Protein AF-A0A8H8IRK0-F1 (afdb_monomer)

Radius of gyration: 23.38 Å; Cα contacts (8 Å, |Δi|>4): 267; chains: 1; bounding box: 55×55×81 Å

pLDDT: mean 91.72, std 15.29, range [42.22, 98.94]

Mean predicted aligned error: 7.78 Å

Nearest PDB structures (foldseek):
  6zm8-assembly1_A  TM=9.917E-01  e=6.071E-18  Sodiomyces alcalophilus
  1jfx-assembly1_A  TM=9.750E-01  e=2.040E-17  Streptomyces coelicolor
  2x8r-assembly6_F  TM=9.877E-01  e=6.432E-17  Aspergillus fumigatus Af293
  6zmv-assembly2_B  TM=9.847E-01  e=3.622E-17  Trichobolus zukalii
  2wag-assembly1_A-2  TM=9.077E-01  e=1.824E-09  Bacillus anthracis str. Ames

Foldseek 3Di:
DDDDDDDDDDDDDDDPPPPDPDPPDDQAAEEDALVVAQDPLLVCVVVRHAEYEYEQEEDQPDGGPCRCRVQVVNVVSVHQYEYEYEYQLLRDALLNSLVSCCVRGQADDPPVRYDHYEYEYEADPPDDGVNPDDPVSVVNRLCNNQVNNCVVRVDGHHYDYDPVD

Sequence (165 aa):
MRSAAAIVAPAITGLAVASLVEKRAQPKGIDVGSYQGNVNWAAQKSAGVAFAYVKATEGTGYTNPYFNQQYTGSYNAGMIRGSYHFARLDVSSGATQANYFIAHGGEWSADGKTLPGALDIEYNPYGATCYGLSAASMVSWVKDFSNTYHSKTGGYPTIYTTTDW

Secondary structure (DSSP, 8-state):
--PPPP----------------------EEEE-GGG-S--HHHHHHTT--EEEEEEEETTTEE-TTHHHHHHHHHHTT-EEEEEEE--TTTS-HHHHHHHHIIIII---SSSSBPPPEEE----TTSSGGGG--HHHHHHHHHHHHHHHHHHHSSPPEEE--S--

Solvent-accessible surface area (backbone atoms only — not comparable to full-atom values): 9565 Å² total; per-residue (Å²): 137,86,83,82,83,84,83,83,78,83,84,81,79,78,79,80,76,76,77,75,87,68,85,86,72,83,79,43,63,51,74,46,43,62,91,63,48,84,69,66,34,63,61,44,38,76,71,57,43,46,32,38,36,28,35,22,29,34,43,88,83,44,67,36,88,39,33,64,61,49,51,54,38,38,42,76,50,72,24,34,34,28,21,28,28,41,66,39,77,71,77,52,58,24,41,60,35,29,53,46,27,37,79,51,60,33,64,45,53,98,75,89,42,45,42,55,22,28,42,36,52,64,81,42,94,86,62,49,68,68,50,72,52,53,70,69,56,48,55,51,32,53,50,38,18,36,51,45,35,21,75,74,48,76,45,63,50,44,81,44,66,60,96,86,111

Structure (mmCIF, N/CA/C/O backbone):
data_AF-A0A8H8IRK0-F1
#
_entry.id   AF-A0A8H8IRK0-F1
#
loop_
_atom_site.group_PDB
_atom_site.id
_atom_site.type_symbol
_atom_site.label_atom_id
_atom_site.label_alt_id
_atom_site.label_comp_id
_atom_site.label_asym_id
_atom_site.label_entity_id
_atom_site.label_seq_id
_atom_site.pdbx_PDB_ins_code
_atom_site.Cartn_x
_atom_site.Cartn_y
_atom_site.Cartn_z
_atom_site.occupancy
_atom_site.B_iso_or_equiv
_atom_site.auth_seq_id
_atom_site.auth_comp_id
_atom_site.auth_asym_id
_atom_site.auth_atom_id
_atom_site.pdbx_PDB_model_num
ATOM 1 N N . MET A 1 1 ? 33.401 -42.813 62.552 1.00 46.41 1 MET A N 1
ATOM 2 C CA . MET A 1 1 ? 32.962 -42.837 61.140 1.00 46.41 1 MET A CA 1
ATOM 3 C C . MET A 1 1 ? 31.695 -41.998 61.044 1.00 46.41 1 MET A C 1
ATOM 5 O O . MET A 1 1 ? 30.742 -42.307 61.743 1.00 46.41 1 MET A O 1
ATOM 9 N N . ARG A 1 2 ? 31.725 -40.866 60.330 1.00 42.22 2 ARG A N 1
ATOM 10 C CA . ARG A 1 2 ? 30.591 -39.931 60.224 1.00 42.22 2 ARG A CA 1
ATOM 11 C C . ARG A 1 2 ? 29.752 -40.319 59.002 1.00 42.22 2 ARG A C 1
ATOM 13 O O . ARG A 1 2 ? 30.262 -40.230 57.892 1.00 42.22 2 ARG A O 1
ATOM 20 N N . SER A 1 3 ? 28.509 -40.756 59.205 1.00 43.41 3 SER A N 1
ATOM 21 C CA . SER A 1 3 ? 27.558 -40.987 58.110 1.00 43.41 3 SER A CA 1
ATO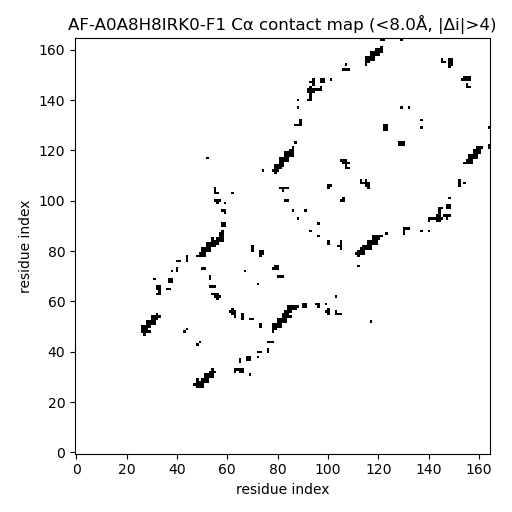M 22 C C . SER A 1 3 ? 27.013 -39.652 57.607 1.00 43.41 3 SER A C 1
ATOM 24 O O . SER A 1 3 ? 26.441 -38.886 58.380 1.00 43.41 3 SER A O 1
ATOM 26 N N . ALA A 1 4 ? 27.198 -39.375 56.318 1.00 47.66 4 ALA A N 1
ATOM 27 C CA . ALA A 1 4 ? 26.549 -38.270 55.625 1.00 47.66 4 ALA A CA 1
ATOM 28 C C . ALA A 1 4 ? 25.197 -38.751 55.076 1.00 47.66 4 ALA A C 1
ATOM 30 O O . ALA A 1 4 ? 25.140 -39.728 54.331 1.00 47.66 4 ALA A O 1
ATOM 31 N N . ALA A 1 5 ? 24.114 -38.075 55.458 1.00 48.84 5 ALA A N 1
ATOM 32 C CA . ALA A 1 5 ? 22.798 -38.262 54.862 1.00 48.84 5 ALA A CA 1
ATOM 33 C C . ALA A 1 5 ? 22.719 -37.447 53.562 1.00 48.84 5 ALA A C 1
ATOM 35 O O . ALA A 1 5 ? 22.895 -36.229 53.580 1.00 48.84 5 ALA A O 1
ATOM 36 N N . ALA A 1 6 ? 22.474 -38.117 52.436 1.00 48.72 6 ALA A N 1
ATOM 37 C CA . ALA A 1 6 ? 22.220 -37.465 51.158 1.00 48.72 6 ALA A CA 1
ATOM 38 C C . ALA A 1 6 ? 20.751 -37.020 51.093 1.00 48.72 6 ALA A C 1
ATOM 40 O O . ALA A 1 6 ? 19.842 -37.847 51.152 1.00 48.72 6 ALA A O 1
ATOM 41 N N . ILE A 1 7 ? 20.520 -35.712 50.976 1.00 52.19 7 ILE A N 1
ATOM 42 C CA . ILE A 1 7 ? 19.199 -35.137 50.708 1.00 52.19 7 ILE A CA 1
ATOM 43 C C . ILE A 1 7 ? 18.989 -35.173 49.193 1.00 52.19 7 ILE A C 1
ATOM 45 O O . ILE A 1 7 ? 19.696 -34.494 48.450 1.00 52.19 7 ILE A O 1
ATOM 49 N N . VAL A 1 8 ? 18.026 -35.969 48.732 1.00 51.62 8 VAL A N 1
ATOM 50 C CA . VAL A 1 8 ? 17.585 -35.979 47.332 1.00 51.62 8 VAL A CA 1
ATOM 51 C C . VAL A 1 8 ? 16.477 -34.939 47.183 1.00 51.62 8 VAL A C 1
ATOM 53 O O . VAL A 1 8 ? 15.393 -35.100 47.740 1.00 51.62 8 VAL A O 1
ATOM 56 N N . ALA A 1 9 ? 16.749 -33.858 46.454 1.00 55.03 9 ALA A N 1
ATOM 57 C CA . ALA A 1 9 ? 15.728 -32.892 46.055 1.00 55.03 9 ALA A CA 1
ATOM 58 C C . ALA A 1 9 ? 14.947 -33.429 44.837 1.00 55.03 9 ALA A C 1
ATOM 60 O O . ALA A 1 9 ? 15.572 -33.953 43.911 1.00 55.03 9 ALA A O 1
ATOM 61 N N . PRO A 1 10 ? 13.607 -33.307 44.788 1.00 53.78 10 PRO A N 1
ATOM 62 C CA . PRO A 1 10 ? 12.841 -33.734 43.627 1.00 53.78 10 PRO A CA 1
ATOM 63 C C . PRO A 1 10 ? 12.979 -32.704 42.499 1.00 53.78 10 PRO A C 1
ATOM 65 O O . PRO A 1 10 ? 12.749 -31.509 42.691 1.00 53.78 10 PRO A O 1
ATOM 68 N N . ALA A 1 11 ? 13.336 -33.1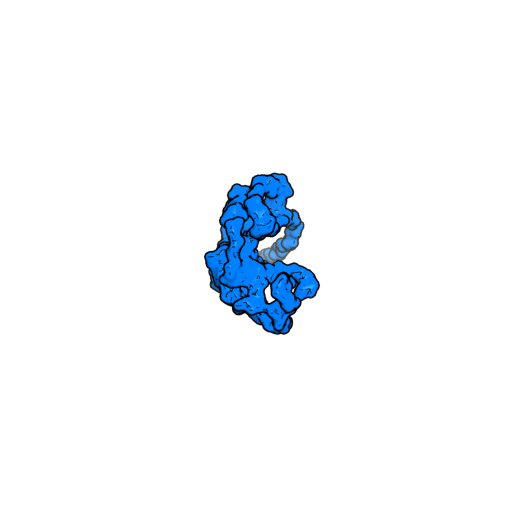70 41.304 1.00 60.31 11 ALA A N 1
ATOM 69 C CA . ALA A 1 11 ? 13.289 -32.363 40.093 1.00 60.31 11 ALA A CA 1
ATOM 70 C C . ALA A 1 11 ? 11.825 -32.214 39.646 1.00 60.31 11 ALA A C 1
ATOM 72 O O . ALA A 1 11 ? 11.213 -33.170 39.171 1.00 60.31 11 ALA A O 1
ATOM 73 N N . ILE A 1 12 ? 11.258 -31.017 39.802 1.00 58.88 12 ILE A N 1
ATOM 74 C CA . ILE A 1 12 ? 9.956 -30.674 39.223 1.00 58.88 12 ILE A CA 1
ATOM 75 C C . ILE A 1 12 ? 10.181 -30.423 37.731 1.00 58.88 12 ILE A C 1
ATOM 77 O O . ILE A 1 12 ? 10.689 -29.379 37.326 1.00 58.88 12 ILE A O 1
ATOM 81 N N . THR A 1 13 ? 9.825 -31.398 36.903 1.00 57.75 13 THR A N 1
ATOM 82 C CA . THR A 1 13 ? 9.751 -31.230 35.452 1.00 57.75 13 THR A CA 1
ATOM 83 C C . THR A 1 13 ? 8.477 -30.455 35.120 1.00 57.75 13 THR A C 1
ATOM 85 O O . THR A 1 13 ? 7.374 -30.995 35.116 1.00 57.75 13 THR A O 1
ATOM 88 N N . GLY A 1 14 ? 8.612 -29.151 34.879 1.00 57.38 14 GLY A N 1
ATOM 89 C CA . GLY A 1 14 ? 7.523 -28.348 34.333 1.00 57.38 14 GLY A CA 1
ATOM 90 C C . GLY A 1 14 ? 7.230 -28.787 32.900 1.00 57.38 14 GLY A C 1
ATOM 91 O O . GLY A 1 14 ? 8.049 -28.559 32.010 1.00 57.38 14 GLY A O 1
ATOM 92 N N . LEU A 1 15 ? 6.075 -29.415 32.660 1.00 59.31 15 LEU A N 1
ATOM 93 C CA . LEU A 1 15 ? 5.573 -29.584 31.300 1.00 59.31 15 LEU A CA 1
ATOM 94 C C . LEU A 1 15 ? 5.222 -28.202 30.742 1.00 59.31 15 LEU A C 1
ATOM 96 O O . LEU A 1 15 ? 4.293 -27.546 31.215 1.00 59.31 15 LEU A O 1
ATOM 100 N N . ALA A 1 16 ? 5.953 -27.769 29.718 1.00 61.19 16 ALA A N 1
ATOM 101 C CA . ALA A 1 16 ? 5.538 -26.655 28.884 1.00 61.19 16 ALA A CA 1
ATOM 102 C C . ALA A 1 16 ? 4.257 -27.068 28.147 1.00 61.19 16 ALA A C 1
ATOM 104 O O . ALA A 1 16 ? 4.294 -27.846 27.194 1.00 61.19 16 ALA A O 1
ATOM 105 N N . VAL A 1 17 ? 3.110 -26.571 28.607 1.00 59.03 17 VAL A N 1
ATOM 106 C CA . VAL A 1 17 ? 1.861 -26.688 27.857 1.00 59.03 17 VAL A CA 1
ATOM 107 C C . VAL A 1 17 ? 1.993 -25.741 26.671 1.00 59.03 17 VAL A C 1
ATOM 109 O O . VAL A 1 17 ? 1.857 -24.526 26.814 1.00 59.03 17 VAL A O 1
ATOM 112 N N . ALA A 1 18 ? 2.341 -26.279 25.504 1.00 61.66 18 ALA A N 1
ATOM 113 C CA . ALA A 1 18 ? 2.296 -25.516 24.269 1.00 61.66 18 ALA A CA 1
ATOM 114 C C . ALA A 1 18 ? 0.851 -25.040 24.074 1.00 61.66 18 ALA A C 1
ATOM 116 O O . ALA A 1 18 ? -0.056 -25.845 23.862 1.00 61.66 18 ALA A O 1
ATOM 117 N N . SER A 1 19 ? 0.628 -23.731 24.201 1.00 62.12 19 SER A N 1
ATOM 118 C CA . SER A 1 19 ? -0.652 -23.121 23.861 1.00 62.12 19 SER A CA 1
ATOM 119 C C . SER A 1 19 ? -0.912 -23.398 22.387 1.00 62.12 19 SER A C 1
ATOM 121 O O . SER A 1 19 ? -0.265 -22.809 21.522 1.00 62.12 19 SER A O 1
ATOM 123 N N . LEU A 1 20 ? -1.862 -24.283 22.095 1.00 60.81 20 LEU A N 1
ATOM 124 C CA . LEU A 1 20 ? -2.406 -24.415 20.752 1.00 60.81 20 LEU A CA 1
ATOM 125 C C . LEU A 1 20 ? -2.946 -23.037 20.353 1.00 60.81 20 LEU A C 1
ATOM 127 O O . LEU A 1 20 ? -3.780 -22.460 21.056 1.00 60.81 20 LEU A O 1
ATOM 131 N N . VAL A 1 21 ? -2.418 -22.467 19.269 1.00 62.69 21 VAL A N 1
ATOM 132 C CA . VAL A 1 21 ? -2.969 -21.248 18.672 1.00 62.69 21 VAL A CA 1
ATOM 133 C C . VAL A 1 21 ? -4.339 -21.615 18.123 1.00 62.69 21 VAL A C 1
ATOM 135 O O . VAL A 1 21 ? -4.485 -22.134 17.020 1.00 62.69 21 VAL A O 1
ATOM 138 N N . GLU A 1 22 ? -5.355 -21.411 18.945 1.00 62.62 22 GLU A N 1
ATOM 139 C CA . GLU A 1 22 ? -6.737 -21.641 18.571 1.00 62.62 22 GLU A CA 1
ATOM 140 C C . GLU A 1 22 ? -7.209 -20.452 17.727 1.00 62.62 22 GLU A C 1
ATOM 142 O O . GLU A 1 22 ? -7.046 -19.291 18.115 1.00 62.62 22 GLU A O 1
ATOM 147 N N . LYS A 1 23 ? -7.787 -20.720 16.552 1.00 58.72 23 LYS A N 1
ATOM 148 C CA . LYS A 1 23 ? -8.371 -19.698 15.672 1.00 58.72 23 LYS A CA 1
ATOM 149 C C . LYS A 1 23 ? -9.632 -19.132 16.336 1.00 58.72 23 LYS A C 1
ATOM 151 O O . LYS A 1 23 ? -10.742 -19.534 16.009 1.00 58.72 23 LYS A O 1
ATOM 156 N N . ARG A 1 24 ? -9.476 -18.219 17.300 1.00 63.31 24 ARG A N 1
ATOM 157 C CA . ARG A 1 24 ? -10.597 -17.746 18.134 1.00 63.31 24 ARG A CA 1
ATOM 158 C C . ARG A 1 24 ? -11.580 -16.814 17.408 1.00 63.31 24 ARG A C 1
ATOM 160 O O . ARG A 1 24 ? -12.660 -16.576 17.934 1.00 63.31 24 ARG A O 1
ATOM 167 N N . ALA A 1 25 ? -11.243 -16.275 16.230 1.00 72.12 25 ALA A N 1
ATOM 168 C CA . ALA A 1 25 ? -12.114 -15.345 15.503 1.00 72.12 25 ALA A CA 1
ATOM 169 C C . ALA A 1 25 ? -11.871 -15.328 13.982 1.00 72.12 25 ALA A C 1
ATOM 171 O O . ALA A 1 25 ? -10.771 -15.609 13.506 1.00 72.12 25 ALA A O 1
ATOM 172 N N . GLN A 1 26 ? -12.904 -14.957 13.217 1.00 84.31 26 GLN A N 1
ATOM 173 C CA . GLN A 1 26 ? -12.829 -14.522 11.815 1.00 84.31 26 GLN A CA 1
ATOM 174 C C . GLN A 1 26 ? -13.212 -13.040 11.749 1.00 84.31 26 GLN A C 1
ATOM 176 O O . GLN A 1 26 ? -14.361 -12.726 11.436 1.00 84.31 26 GLN A O 1
ATOM 181 N N . PRO A 1 27 ? -12.310 -12.118 12.136 1.00 91.12 27 PRO A N 1
ATOM 182 C CA . PRO A 1 27 ? -12.635 -10.700 12.099 1.00 91.12 27 PRO A CA 1
ATOM 183 C C . PRO A 1 27 ? -12.952 -10.293 10.659 1.00 91.12 27 PRO A C 1
ATOM 185 O O . PRO A 1 27 ? -12.196 -10.596 9.737 1.00 91.12 27 PRO A O 1
ATOM 188 N N . LYS A 1 28 ? -14.077 -9.603 10.466 1.00 96.00 28 LYS A N 1
ATOM 189 C CA . LYS A 1 28 ? -14.432 -9.023 9.174 1.00 96.00 28 LYS A CA 1
ATOM 190 C C . LYS A 1 28 ? -13.629 -7.742 8.971 1.00 96.00 28 LYS A C 1
ATOM 192 O O . LYS A 1 28 ? -13.631 -6.872 9.843 1.00 96.00 28 LYS A O 1
ATOM 197 N N . GLY A 1 29 ? -12.980 -7.620 7.822 1.00 97.62 29 GLY A N 1
ATOM 198 C CA . GLY A 1 29 ? -12.324 -6.392 7.391 1.00 97.62 29 GLY A CA 1
ATOM 199 C C . GLY A 1 29 ? -12.845 -5.915 6.046 1.00 97.62 29 GLY A C 1
ATOM 200 O O . GLY A 1 29 ? -13.637 -6.606 5.403 1.00 97.62 29 GLY A O 1
ATOM 201 N N . ILE A 1 30 ? -12.400 -4.728 5.655 1.00 98.62 30 ILE A N 1
ATOM 202 C CA . ILE A 1 30 ? -12.588 -4.166 4.315 1.00 98.62 30 I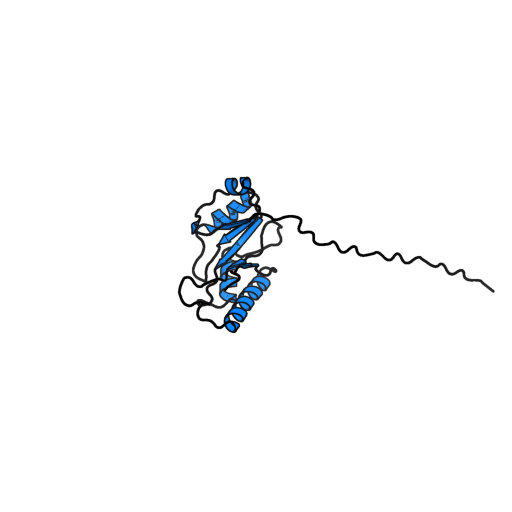LE A CA 1
ATOM 203 C C . ILE A 1 30 ? -11.274 -3.557 3.826 1.00 98.62 30 ILE A C 1
ATOM 205 O O . ILE A 1 30 ? -10.406 -3.217 4.630 1.00 98.62 30 ILE A O 1
ATOM 209 N N . ASP A 1 31 ? -11.154 -3.352 2.525 1.00 98.75 31 ASP A N 1
ATOM 210 C CA . ASP A 1 31 ? -10.167 -2.459 1.933 1.00 98.75 31 ASP A CA 1
ATOM 211 C C . ASP A 1 31 ? -10.875 -1.361 1.129 1.00 98.75 31 ASP A C 1
ATOM 213 O O . ASP A 1 31 ? -12.005 -1.533 0.665 1.00 98.75 31 ASP A O 1
ATOM 217 N N . VAL A 1 32 ? -10.264 -0.178 1.070 1.00 98.88 32 VAL A N 1
ATOM 218 C CA . VAL A 1 32 ? -10.806 0.979 0.346 1.00 98.88 32 VAL A CA 1
ATOM 219 C C . VAL A 1 32 ? -9.701 1.738 -0.378 1.00 98.88 32 VAL A C 1
ATOM 221 O O . VAL A 1 32 ? -8.566 1.826 0.091 1.00 98.88 32 VAL A O 1
ATOM 224 N N . GLY A 1 33 ? -10.057 2.352 -1.501 1.00 98.50 33 GLY A N 1
ATOM 225 C CA . GLY A 1 33 ? -9.216 3.280 -2.245 1.00 98.50 33 GLY A CA 1
ATOM 226 C C . GLY A 1 33 ? -10.013 4.488 -2.724 1.00 98.50 33 GLY A C 1
ATOM 227 O O . GLY A 1 33 ? -11.102 4.783 -2.226 1.00 98.50 33 GLY A O 1
ATOM 228 N N . SER A 1 34 ? -9.486 5.203 -3.715 1.00 98.38 34 SER A N 1
ATOM 229 C CA . SER A 1 34 ? -10.141 6.399 -4.261 1.00 98.38 34 SER A CA 1
ATOM 230 C C . SER A 1 34 ? -11.515 6.118 -4.871 1.00 98.38 34 SER A C 1
ATOM 232 O O . SER A 1 34 ? -12.377 6.992 -4.832 1.00 98.38 34 SER A O 1
ATOM 234 N N . TYR A 1 35 ? -11.756 4.896 -5.356 1.00 97.88 35 TYR A N 1
ATOM 235 C CA . TYR A 1 35 ? -13.045 4.480 -5.914 1.00 97.88 35 TYR A CA 1
ATOM 236 C C . TYR A 1 35 ? -14.211 4.576 -4.921 1.00 97.88 35 TYR A C 1
ATOM 238 O O . TYR A 1 35 ? -15.347 4.773 -5.341 1.00 97.88 35 TYR A O 1
ATOM 246 N N . GLN A 1 36 ? -13.952 4.466 -3.615 1.00 98.56 36 GLN A N 1
ATOM 247 C CA . GLN A 1 36 ? -14.986 4.603 -2.586 1.00 98.56 36 GLN A CA 1
ATOM 248 C C . GLN A 1 36 ? -15.207 6.059 -2.144 1.00 98.56 36 GLN A C 1
ATOM 250 O O . GLN A 1 36 ? -16.208 6.344 -1.489 1.00 98.56 36 GLN A O 1
ATOM 255 N N . GLY A 1 37 ? -14.299 6.985 -2.475 1.00 98.50 37 GLY A N 1
ATOM 256 C CA . GLY A 1 37 ? -14.341 8.358 -1.974 1.00 98.50 37 GLY A CA 1
ATOM 257 C C . GLY A 1 37 ? -14.339 8.434 -0.440 1.00 98.50 37 GLY A C 1
ATOM 258 O O . GLY A 1 37 ? -13.668 7.654 0.240 1.00 98.50 37 GLY A O 1
ATOM 259 N N . ASN A 1 38 ? -15.102 9.374 0.124 1.00 98.56 38 ASN A N 1
ATOM 260 C CA . ASN A 1 38 ? -15.278 9.465 1.575 1.00 98.56 38 ASN A CA 1
ATOM 261 C C . ASN A 1 38 ? -16.118 8.295 2.104 1.00 98.56 38 ASN A C 1
ATOM 263 O O . ASN A 1 38 ? -17.231 8.056 1.640 1.00 98.56 38 ASN A O 1
ATOM 267 N N . VAL A 1 39 ? -15.630 7.630 3.150 1.00 98.75 39 VAL A N 1
ATOM 268 C CA . VAL A 1 39 ? -16.300 6.466 3.747 1.00 98.75 39 VAL A CA 1
ATOM 269 C C . VAL A 1 39 ? -17.056 6.856 5.019 1.00 98.75 39 VAL A C 1
ATOM 271 O O . VAL A 1 39 ? -16.527 7.561 5.882 1.00 98.75 39 VAL A O 1
ATOM 274 N N . ASN A 1 40 ? -18.286 6.353 5.177 1.00 98.62 40 ASN A N 1
ATOM 275 C CA . ASN A 1 40 ? -19.034 6.431 6.435 1.00 98.62 40 ASN A CA 1
ATOM 276 C C . ASN A 1 40 ? -18.544 5.351 7.418 1.00 98.62 40 ASN A C 1
ATOM 278 O O . ASN A 1 40 ? -19.096 4.252 7.494 1.00 98.62 40 ASN A O 1
ATOM 282 N N . TRP A 1 41 ? -17.493 5.671 8.171 1.00 98.75 41 TRP A N 1
ATOM 283 C CA . TRP A 1 41 ? -16.840 4.733 9.088 1.00 98.75 41 TRP A CA 1
ATOM 284 C C . TRP A 1 41 ? -17.713 4.290 10.263 1.00 98.75 41 TRP A C 1
ATOM 286 O O . TRP A 1 41 ? -17.605 3.142 10.692 1.00 98.75 41 TRP A O 1
ATOM 296 N N . ALA A 1 42 ? -18.613 5.152 10.744 1.00 98.44 42 ALA A N 1
ATOM 297 C CA . ALA A 1 42 ? -19.569 4.785 11.786 1.00 98.44 42 ALA A CA 1
ATOM 298 C C . ALA A 1 42 ? -20.497 3.660 11.301 1.00 98.44 42 ALA A C 1
ATOM 300 O O . ALA A 1 42 ? -20.650 2.654 11.989 1.00 98.44 42 ALA A O 1
ATOM 301 N N . ALA A 1 43 ? -21.026 3.776 10.078 1.00 98.56 43 ALA A N 1
ATOM 302 C CA . ALA A 1 43 ? -21.846 2.725 9.480 1.00 98.56 43 ALA A CA 1
ATOM 303 C C . ALA A 1 43 ? -21.064 1.413 9.298 1.00 98.56 43 ALA A C 1
ATOM 305 O O . ALA A 1 43 ? -21.578 0.346 9.631 1.00 98.56 43 ALA A O 1
ATOM 306 N N . GLN A 1 44 ? -19.806 1.477 8.840 1.00 98.56 44 GLN A N 1
ATOM 307 C CA . GLN A 1 44 ? -18.961 0.281 8.706 1.00 98.56 44 GLN A CA 1
ATOM 308 C C . GLN A 1 44 ? -18.693 -0.387 10.064 1.00 98.56 44 GLN A C 1
ATOM 310 O O . GLN A 1 44 ? -18.781 -1.611 10.183 1.00 98.56 44 GLN A O 1
ATOM 315 N N . LYS A 1 45 ? -18.431 0.401 11.115 1.00 98.06 45 LYS A N 1
ATOM 316 C CA . LYS A 1 45 ? -18.227 -0.125 12.470 1.00 98.06 45 LYS A CA 1
ATOM 317 C C . LYS A 1 45 ? -19.489 -0.793 13.008 1.00 98.06 45 LYS A C 1
ATOM 319 O O . LYS A 1 45 ? -19.406 -1.908 13.521 1.00 98.06 45 LYS A O 1
ATOM 324 N N . SER A 1 46 ? -20.651 -0.158 12.845 1.00 98.00 46 SER A N 1
ATOM 325 C CA . SER A 1 46 ? -21.950 -0.734 13.215 1.00 98.00 46 SER A CA 1
ATOM 326 C C . SER A 1 46 ? -22.273 -2.016 12.439 1.00 98.00 46 SER A C 1
ATOM 328 O O . SER A 1 46 ? -22.931 -2.898 12.979 1.00 98.00 46 SER A O 1
ATOM 330 N N . ALA A 1 47 ? -21.764 -2.161 11.211 1.00 97.62 47 ALA A N 1
ATOM 331 C CA . ALA A 1 47 ? -21.876 -3.378 10.404 1.00 97.62 47 ALA A CA 1
ATOM 332 C C . ALA A 1 47 ? -20.865 -4.486 10.783 1.00 97.62 47 ALA A C 1
ATOM 334 O O . ALA A 1 47 ? -20.759 -5.496 10.080 1.00 97.62 47 ALA A O 1
ATOM 335 N N . GLY A 1 48 ? -20.107 -4.308 11.871 1.00 97.19 48 GLY A N 1
ATOM 336 C CA . GLY A 1 48 ? -19.188 -5.312 12.408 1.00 97.19 48 GLY A CA 1
ATOM 337 C C . GLY A 1 48 ? -17.802 -5.337 11.760 1.00 97.19 48 GLY A C 1
ATOM 338 O O . GLY A 1 48 ? -17.063 -6.299 11.965 1.00 97.19 48 GLY A O 1
ATOM 339 N N . VAL A 1 49 ? -17.424 -4.313 10.987 1.00 98.25 49 VAL A N 1
ATOM 340 C CA . VAL A 1 49 ? -16.062 -4.204 10.443 1.00 98.25 49 VAL A CA 1
ATOM 341 C C . VAL A 1 49 ? -15.074 -3.932 11.584 1.00 98.25 49 VAL A C 1
ATOM 343 O O . VAL A 1 49 ? -15.216 -2.976 12.352 1.00 98.25 49 VAL A O 1
ATOM 346 N N . ALA A 1 50 ? -14.074 -4.803 11.710 1.00 98.00 50 ALA A N 1
ATOM 347 C CA . ALA A 1 50 ? -13.071 -4.769 12.770 1.00 98.00 50 ALA A CA 1
ATOM 348 C C . ALA A 1 50 ? -11.762 -4.103 12.327 1.00 98.00 50 ALA A C 1
ATOM 350 O O . ALA A 1 50 ? -11.095 -3.472 13.152 1.00 98.00 50 ALA A O 1
ATOM 351 N N . PHE A 1 51 ? -11.414 -4.225 11.044 1.00 98.56 51 PHE A N 1
ATOM 352 C CA . PHE A 1 51 ? -10.218 -3.612 10.482 1.00 98.56 51 PHE A CA 1
ATOM 353 C C . PHE A 1 51 ? -10.416 -3.088 9.058 1.00 98.56 51 PHE A C 1
ATOM 355 O O . PHE A 1 51 ? -11.321 -3.534 8.351 1.00 98.56 51 PHE A O 1
ATOM 362 N N . ALA A 1 52 ? -9.555 -2.158 8.644 1.00 98.81 52 ALA A N 1
ATOM 363 C CA . ALA A 1 52 ? -9.538 -1.625 7.285 1.00 98.81 52 ALA A CA 1
ATOM 364 C C . ALA A 1 52 ? -8.115 -1.519 6.716 1.00 98.81 52 ALA A C 1
ATOM 366 O O . ALA A 1 52 ? -7.216 -1.053 7.412 1.00 98.81 52 ALA A O 1
ATOM 367 N N . TYR A 1 53 ? -7.921 -1.883 5.449 1.00 98.94 53 TYR A N 1
ATOM 368 C CA . TYR A 1 53 ? -6.757 -1.466 4.659 1.00 98.94 53 TYR A CA 1
ATOM 369 C C . TYR A 1 53 ? -7.133 -0.279 3.760 1.00 98.94 53 TYR A C 1
ATOM 371 O O . TYR A 1 53 ? -8.202 -0.256 3.159 1.00 98.94 53 TYR A O 1
ATOM 379 N N . VAL A 1 54 ? -6.273 0.732 3.669 1.00 98.94 54 VAL A N 1
ATOM 380 C CA . VAL A 1 54 ? -6.535 1.950 2.884 1.00 98.94 54 VAL A CA 1
ATOM 381 C C . VAL A 1 54 ? -5.448 2.141 1.832 1.00 98.94 54 VAL A C 1
ATOM 383 O O . VAL A 1 54 ? -4.270 2.199 2.182 1.00 98.94 54 VAL A O 1
ATOM 386 N N . LYS A 1 55 ? -5.807 2.292 0.551 1.00 98.94 55 LYS A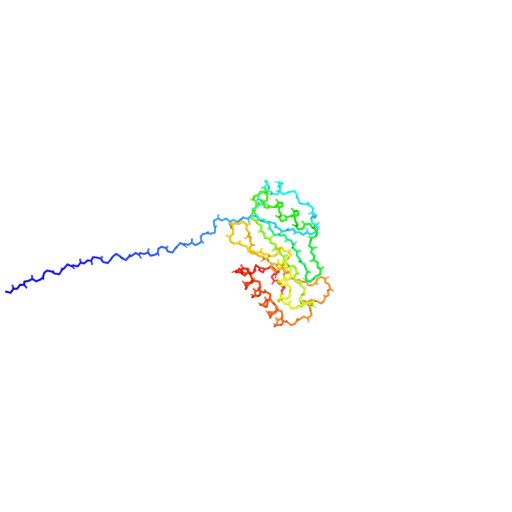 N 1
ATOM 387 C CA . LYS A 1 55 ? -4.818 2.554 -0.507 1.00 98.94 55 LYS A CA 1
ATOM 388 C C . LYS A 1 55 ? -4.082 3.838 -0.171 1.00 98.94 55 LYS A C 1
ATOM 390 O O . LYS A 1 55 ? -4.724 4.882 -0.085 1.00 98.94 55 LYS A O 1
ATOM 395 N N . ALA A 1 56 ? -2.770 3.777 0.007 1.00 98.94 56 ALA A N 1
ATOM 396 C CA . ALA A 1 56 ? -1.941 4.960 0.207 1.00 98.94 56 ALA A CA 1
ATOM 397 C C . ALA A 1 56 ? -1.379 5.439 -1.126 1.00 98.94 56 ALA A C 1
ATOM 399 O O . ALA A 1 56 ? -1.548 6.600 -1.500 1.00 98.94 56 ALA A O 1
ATOM 400 N N . THR A 1 57 ? -0.744 4.527 -1.858 1.00 98.94 57 THR A N 1
ATOM 401 C CA . THR A 1 57 ? 0.063 4.857 -3.030 1.00 98.94 57 THR A CA 1
ATOM 402 C C . THR A 1 57 ? -0.058 3.822 -4.135 1.00 98.94 57 THR A C 1
ATOM 404 O O . THR A 1 57 ? -0.506 2.695 -3.924 1.00 98.94 57 THR A O 1
ATOM 407 N N . GLU A 1 58 ? 0.360 4.225 -5.328 1.00 98.94 58 GLU A N 1
ATOM 408 C CA . GLU A 1 58 ? 0.557 3.343 -6.470 1.00 98.94 58 GLU A CA 1
ATOM 409 C C . GLU A 1 58 ? 1.802 3.770 -7.251 1.00 98.94 58 GLU A C 1
ATOM 411 O O . GLU A 1 58 ? 1.970 4.954 -7.572 1.00 98.94 58 GLU A O 1
ATOM 416 N N . GLY A 1 59 ? 2.680 2.805 -7.541 1.00 98.75 59 GLY A N 1
ATOM 417 C CA . GLY A 1 59 ? 3.963 3.076 -8.182 1.00 98.75 59 GLY A CA 1
ATOM 418 C C . GLY A 1 59 ? 4.737 4.191 -7.470 1.00 98.75 59 GLY A C 1
ATOM 419 O O . GLY A 1 59 ? 4.871 4.207 -6.251 1.00 98.75 59 GLY A O 1
ATOM 420 N N . THR A 1 60 ? 5.237 5.166 -8.220 1.00 98.62 60 THR A N 1
ATOM 421 C CA . THR A 1 60 ? 6.000 6.297 -7.656 1.00 98.62 60 THR A CA 1
ATOM 422 C C . THR A 1 60 ? 5.336 7.652 -7.883 1.00 98.62 60 THR A C 1
ATOM 424 O O . THR A 1 60 ? 5.962 8.683 -7.647 1.00 98.62 60 THR A O 1
ATOM 427 N N . GLY A 1 61 ? 4.109 7.667 -8.411 1.00 97.06 61 GLY A N 1
ATOM 428 C CA . GLY A 1 61 ? 3.477 8.887 -8.922 1.00 97.06 61 GLY A CA 1
ATOM 429 C C . GLY A 1 61 ? 2.082 9.174 -8.383 1.00 97.06 61 GLY A C 1
ATOM 430 O O . GLY A 1 61 ? 1.599 10.290 -8.554 1.00 97.06 61 GLY A O 1
ATOM 431 N N . TYR A 1 62 ? 1.431 8.204 -7.740 1.00 98.81 62 TYR A N 1
ATOM 432 C CA . TYR A 1 62 ? 0.068 8.359 -7.249 1.00 98.81 62 TYR A CA 1
ATOM 433 C C . TYR A 1 62 ? 0.000 8.234 -5.729 1.00 98.81 62 TYR A C 1
ATOM 435 O O . TYR A 1 62 ? 0.481 7.259 -5.147 1.00 98.81 62 TYR A O 1
ATOM 443 N N . THR A 1 63 ? -0.698 9.186 -5.113 1.00 98.88 63 THR A N 1
ATOM 444 C CA . THR A 1 63 ? -1.202 9.114 -3.741 1.00 98.88 63 THR A CA 1
ATOM 445 C C . THR A 1 63 ? -2.726 9.148 -3.766 1.00 98.88 63 THR A C 1
ATOM 447 O O . THR A 1 63 ? -3.338 9.860 -4.562 1.00 98.88 63 THR A O 1
ATOM 450 N N . ASN A 1 64 ? -3.367 8.375 -2.890 1.00 98.81 64 ASN A N 1
ATOM 451 C CA . ASN A 1 64 ? -4.821 8.387 -2.778 1.00 98.81 64 ASN A CA 1
ATOM 452 C C . ASN A 1 64 ? -5.299 9.718 -2.164 1.00 98.81 64 ASN A C 1
ATOM 454 O O . ASN A 1 64 ? -5.006 9.979 -0.993 1.00 98.81 64 ASN A O 1
ATOM 458 N N . PRO A 1 65 ? -6.093 10.538 -2.882 1.00 98.81 65 PRO A N 1
ATOM 459 C CA . PRO A 1 65 ? -6.545 11.834 -2.373 1.00 98.81 65 PRO A CA 1
ATOM 460 C C . PRO A 1 65 ? -7.489 11.713 -1.166 1.00 98.81 65 PRO A C 1
ATOM 462 O O . PRO A 1 65 ? -7.637 12.664 -0.402 1.00 98.81 65 PRO A O 1
ATOM 465 N N . TYR A 1 66 ? -8.096 10.542 -0.955 1.00 98.81 66 TYR A N 1
ATOM 466 C CA . TYR A 1 66 ? -8.968 10.262 0.186 1.00 98.81 66 TYR A CA 1
ATOM 467 C C . TYR A 1 66 ? -8.232 9.618 1.366 1.00 98.81 66 TYR A C 1
ATOM 469 O O . TYR A 1 66 ? -8.859 9.366 2.398 1.00 98.81 66 TYR A O 1
ATOM 477 N N . PHE A 1 67 ? -6.916 9.380 1.257 1.00 98.88 67 PHE A N 1
ATOM 478 C CA . PHE A 1 67 ? -6.153 8.608 2.241 1.00 98.88 67 PHE A CA 1
ATOM 479 C C . PHE A 1 67 ? -6.348 9.121 3.667 1.00 98.88 67 PHE A C 1
ATOM 481 O O . PHE A 1 67 ? -6.665 8.336 4.551 1.00 98.88 67 PHE A O 1
ATOM 488 N N . ASN A 1 68 ? -6.234 10.431 3.904 1.00 98.69 68 ASN A N 1
ATOM 489 C CA . ASN A 1 68 ? -6.385 10.976 5.255 1.00 98.69 68 ASN A CA 1
ATOM 490 C C . ASN A 1 68 ? -7.795 10.727 5.823 1.00 98.69 68 ASN A C 1
ATOM 492 O O . ASN A 1 68 ? -7.930 10.260 6.953 1.00 98.69 68 ASN A O 1
ATOM 496 N N . GLN A 1 69 ? -8.850 10.974 5.037 1.00 98.69 69 GLN A N 1
ATOM 497 C CA . GLN A 1 69 ? -10.224 10.728 5.490 1.00 98.69 69 GLN A CA 1
ATOM 498 C C . GLN A 1 69 ? -10.451 9.245 5.792 1.00 98.69 69 GLN A C 1
ATOM 500 O O . GLN A 1 69 ? -11.087 8.903 6.790 1.00 98.69 69 GLN A O 1
ATOM 505 N N . GLN A 1 70 ? -9.916 8.365 4.952 1.00 98.88 70 GLN A N 1
ATOM 506 C CA . GLN A 1 70 ? -10.116 6.930 5.074 1.00 98.88 70 GLN A CA 1
ATOM 507 C C . GLN A 1 70 ? -9.287 6.333 6.226 1.00 98.88 70 GLN A C 1
ATOM 509 O O . GLN A 1 70 ? -9.802 5.621 7.091 1.00 98.88 70 GLN A O 1
ATOM 514 N N . TYR A 1 71 ? -8.006 6.681 6.295 1.00 98.81 71 TYR A N 1
ATOM 515 C CA . TYR A 1 71 ? -7.079 6.214 7.317 1.00 98.81 71 TYR A CA 1
ATOM 516 C C . TYR A 1 71 ? -7.444 6.785 8.692 1.00 98.81 71 TYR A C 1
ATOM 518 O O . TYR A 1 71 ? -7.727 6.039 9.623 1.00 98.81 71 TYR A O 1
ATOM 526 N N . THR A 1 72 ? -7.539 8.104 8.849 1.00 98.56 72 THR A N 1
ATOM 527 C CA . THR A 1 72 ? -7.878 8.704 10.152 1.00 98.56 72 THR A CA 1
ATOM 528 C C . THR A 1 72 ? -9.322 8.395 10.561 1.00 98.56 72 THR A C 1
ATOM 530 O O . THR A 1 72 ? -9.602 8.161 11.737 1.00 98.56 72 THR A O 1
ATOM 533 N N . GLY A 1 73 ? -10.250 8.333 9.602 1.00 98.75 73 GLY A N 1
ATOM 534 C CA . GLY A 1 73 ? -11.653 8.032 9.877 1.00 98.75 73 GLY A CA 1
ATOM 535 C C . GLY A 1 73 ? -11.882 6.614 10.409 1.00 98.75 73 GLY A C 1
ATOM 536 O O . GLY A 1 73 ? -12.605 6.453 11.394 1.00 98.75 73 GLY A O 1
ATOM 537 N N . SER A 1 74 ? -11.228 5.599 9.832 1.00 98.69 74 SER A N 1
ATOM 538 C CA . SER A 1 74 ? -11.311 4.217 10.334 1.00 98.69 74 SER A CA 1
ATOM 539 C C . SER A 1 74 ? -10.766 4.084 11.761 1.00 98.69 74 SER A C 1
ATOM 541 O O . SER A 1 74 ? -11.395 3.446 12.608 1.00 98.69 74 SER A O 1
ATOM 543 N N . TYR A 1 75 ? -9.656 4.761 12.071 1.00 98.50 75 TYR A N 1
ATOM 544 C CA . TYR A 1 75 ? -9.107 4.811 13.430 1.00 98.50 75 TYR A CA 1
ATOM 545 C C . TYR A 1 75 ? -10.066 5.431 14.438 1.00 98.50 75 TYR A C 1
ATOM 547 O O . TYR A 1 75 ? -10.304 4.861 15.502 1.00 98.50 75 TYR A O 1
ATOM 555 N N . ASN A 1 76 ? -10.640 6.585 14.095 1.00 98.62 76 ASN A N 1
ATOM 556 C CA . ASN A 1 76 ? -11.561 7.305 14.972 1.00 98.62 76 ASN A CA 1
ATOM 557 C C . ASN A 1 76 ? -12.858 6.519 15.215 1.00 98.62 76 ASN A C 1
ATOM 559 O O . ASN A 1 76 ? -13.457 6.643 16.278 1.00 98.62 76 ASN A O 1
ATOM 563 N N . ALA A 1 77 ? -13.263 5.662 14.273 1.00 98.50 77 ALA A N 1
ATOM 564 C CA . ALA A 1 77 ? -14.360 4.712 14.456 1.00 98.50 77 ALA A CA 1
ATOM 565 C C . ALA A 1 77 ? -13.979 3.478 15.308 1.00 98.50 77 ALA A C 1
ATOM 567 O O . ALA A 1 77 ? -14.793 2.573 15.497 1.00 98.50 77 ALA A O 1
ATOM 568 N N . GLY A 1 78 ? -12.749 3.415 15.828 1.00 97.81 78 GLY A N 1
ATOM 569 C CA . GLY A 1 78 ? -12.271 2.333 16.687 1.00 97.81 78 GLY A CA 1
ATOM 570 C C . GLY A 1 78 ? -11.939 1.048 15.927 1.00 97.81 78 GLY A C 1
ATOM 571 O O . GLY A 1 78 ? -12.154 -0.047 16.455 1.00 97.81 78 GLY A O 1
ATOM 572 N N . MET A 1 79 ? -11.493 1.151 14.674 1.00 98.44 79 MET A N 1
ATOM 573 C CA . MET A 1 79 ? -10.968 0.020 13.904 1.00 98.44 79 MET A CA 1
ATOM 574 C C . MET A 1 79 ? -9.443 -0.046 14.001 1.00 98.44 79 MET A C 1
ATOM 576 O O . MET A 1 79 ? -8.774 0.981 14.134 1.00 98.44 79 MET A O 1
ATOM 580 N N . ILE A 1 80 ? -8.895 -1.257 13.883 1.00 98.44 80 ILE A N 1
ATOM 581 C CA . ILE A 1 80 ? -7.481 -1.430 13.529 1.00 98.44 80 ILE A CA 1
ATOM 582 C C . ILE A 1 80 ? -7.354 -1.065 12.047 1.00 98.44 80 ILE A C 1
ATOM 584 O O . ILE A 1 80 ? -8.213 -1.434 11.247 1.00 98.44 80 ILE A O 1
ATOM 588 N N . ARG A 1 81 ? -6.314 -0.340 11.651 1.00 98.62 81 ARG A N 1
ATOM 589 C CA . ARG A 1 81 ? -6.148 0.058 10.250 1.00 98.62 81 ARG A CA 1
ATOM 590 C C . ARG A 1 81 ? -4.757 -0.218 9.728 1.00 98.62 81 ARG A C 1
ATOM 592 O O . ARG A 1 81 ? -3.800 -0.157 10.482 1.00 98.62 81 ARG A O 1
ATOM 599 N N . GLY A 1 82 ? -4.653 -0.473 8.439 1.00 98.69 82 GLY A N 1
ATOM 600 C CA . GLY A 1 82 ? -3.405 -0.494 7.695 1.00 98.69 82 GLY A CA 1
ATOM 601 C C . GLY A 1 82 ? -3.556 0.299 6.415 1.00 98.69 82 GLY A C 1
ATOM 602 O O . GLY A 1 82 ? -4.640 0.775 6.067 1.00 98.69 82 GLY A O 1
ATOM 603 N N . SER A 1 83 ? -2.458 0.432 5.697 1.00 98.88 83 SER A N 1
ATOM 604 C CA . SER A 1 83 ? -2.451 0.996 4.359 1.00 98.88 83 SER A CA 1
ATOM 605 C C . SER A 1 83 ? -1.844 0.012 3.375 1.00 98.88 83 SER A C 1
ATOM 607 O O . SER A 1 83 ? -1.155 -0.929 3.775 1.00 98.88 83 SER A O 1
ATOM 609 N N . TYR A 1 84 ? -2.134 0.191 2.093 1.00 98.94 84 TYR A N 1
ATOM 610 C CA . TYR A 1 84 ? -1.561 -0.651 1.054 1.00 98.94 84 TYR A CA 1
ATOM 611 C C . TYR A 1 84 ? -0.998 0.157 -0.108 1.00 98.94 84 TYR A C 1
ATOM 613 O O . TYR A 1 84 ? -1.417 1.288 -0.379 1.00 98.94 84 TYR A O 1
ATOM 621 N N . HIS A 1 85 ? -0.028 -0.455 -0.774 1.00 98.94 85 HIS A N 1
ATOM 622 C CA . HIS A 1 85 ? 0.653 0.055 -1.945 1.00 98.94 85 HIS A CA 1
ATOM 623 C C . HIS A 1 85 ? 0.336 -0.821 -3.149 1.00 98.94 85 HIS A C 1
ATOM 625 O O . HIS A 1 85 ? 0.636 -2.010 -3.108 1.00 98.94 85 HIS A O 1
ATOM 631 N N . PHE A 1 86 ? -0.213 -0.236 -4.213 1.00 98.94 86 PHE A N 1
ATOM 632 C CA . PHE A 1 86 ? -0.385 -0.941 -5.481 1.00 98.94 86 PHE A CA 1
ATOM 633 C C . PHE A 1 86 ? 0.920 -0.919 -6.277 1.00 98.94 86 PHE A C 1
ATOM 635 O O . PHE A 1 86 ? 1.413 0.149 -6.661 1.00 98.94 86 PHE A O 1
ATOM 642 N N . ALA A 1 87 ? 1.480 -2.097 -6.515 1.00 98.88 87 ALA A N 1
ATOM 643 C CA . ALA A 1 87 ? 2.790 -2.248 -7.117 1.00 98.88 87 ALA A CA 1
ATOM 644 C C . ALA A 1 87 ? 2.779 -1.922 -8.618 1.00 98.88 87 ALA A C 1
ATOM 646 O O . ALA A 1 87 ? 1.892 -2.319 -9.367 1.00 98.88 87 ALA A O 1
ATOM 647 N N . ARG A 1 88 ? 3.823 -1.235 -9.082 1.00 98.62 88 ARG A N 1
ATOM 648 C CA . ARG A 1 88 ? 4.104 -0.991 -10.503 1.00 98.62 88 ARG A CA 1
ATOM 649 C C . ARG A 1 88 ? 5.513 -1.455 -10.830 1.00 98.62 88 ARG A C 1
ATOM 651 O O . ARG A 1 88 ? 6.452 -0.659 -10.845 1.00 98.62 88 ARG A O 1
ATOM 658 N N . LEU A 1 89 ? 5.679 -2.762 -11.024 1.00 97.62 89 LEU A N 1
ATOM 659 C CA . LEU A 1 89 ? 6.998 -3.393 -11.165 1.00 97.62 89 LEU A CA 1
ATOM 660 C C . LEU A 1 89 ? 7.766 -2.898 -12.403 1.00 97.62 89 LEU A C 1
ATOM 662 O O . LEU A 1 89 ? 8.991 -2.963 -12.440 1.00 97.62 89 LEU A O 1
ATOM 666 N N . ASP A 1 90 ? 7.038 -2.389 -13.394 1.00 97.31 90 ASP A N 1
ATOM 667 C CA . ASP A 1 90 ? 7.526 -1.787 -14.635 1.00 97.31 90 ASP A CA 1
ATOM 668 C C . ASP A 1 90 ? 8.057 -0.351 -14.469 1.00 97.31 90 ASP A C 1
ATOM 670 O O . ASP A 1 90 ? 8.744 0.152 -15.356 1.00 97.31 90 ASP A O 1
ATOM 674 N N . VAL A 1 91 ? 7.751 0.323 -13.355 1.00 98.00 91 VAL A N 1
ATOM 675 C CA . VAL A 1 91 ? 8.039 1.758 -13.168 1.00 98.00 91 VAL A CA 1
ATOM 676 C C . VAL A 1 91 ? 9.327 2.014 -12.379 1.00 98.00 91 VAL A C 1
ATOM 678 O O . VAL A 1 91 ? 10.031 2.987 -12.646 1.00 98.00 91 VAL A O 1
ATOM 681 N N . SER A 1 92 ? 9.657 1.181 -11.391 1.00 98.69 92 SER A N 1
ATOM 682 C CA . SER A 1 92 ? 10.847 1.374 -10.548 1.00 98.69 92 SER A CA 1
ATOM 683 C C . SER A 1 92 ? 11.263 0.086 -9.840 1.00 98.69 92 SER A C 1
ATOM 685 O O . SER A 1 92 ? 10.567 -0.919 -9.930 1.00 98.69 92 SER A O 1
ATOM 687 N N . SER A 1 93 ? 12.352 0.117 -9.062 1.00 98.88 93 SER A N 1
ATOM 688 C CA . SER A 1 93 ? 12.695 -0.973 -8.137 1.00 98.88 93 SER A CA 1
ATOM 689 C C . SER A 1 93 ? 11.705 -1.089 -6.970 1.00 98.88 93 SER A C 1
ATOM 691 O O . SER A 1 93 ? 10.957 -0.145 -6.674 1.00 98.88 93 SER A O 1
ATOM 693 N N . GLY A 1 94 ? 11.751 -2.236 -6.284 1.00 98.88 94 GLY A N 1
ATOM 694 C CA . GLY A 1 94 ? 10.956 -2.500 -5.089 1.00 98.88 94 GLY A CA 1
ATOM 695 C C . GLY A 1 94 ? 11.330 -1.567 -3.943 1.00 98.88 94 GLY A C 1
ATOM 696 O O . GLY A 1 94 ? 10.449 -1.009 -3.296 1.00 98.88 94 GLY A O 1
ATOM 697 N N . ALA A 1 95 ? 12.623 -1.301 -3.743 1.00 98.94 95 ALA A N 1
ATOM 698 C CA . ALA A 1 95 ? 13.099 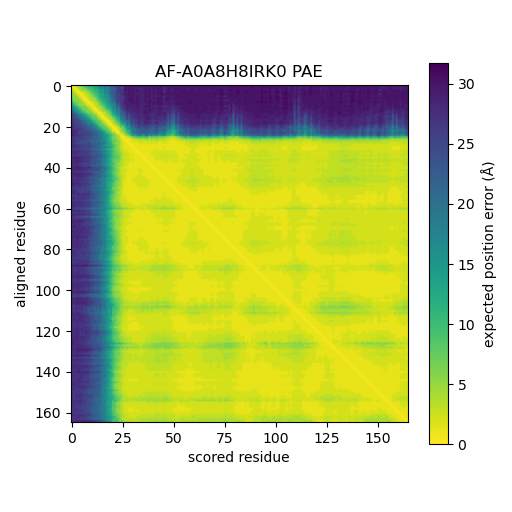-0.360 -2.735 1.00 98.94 95 ALA A CA 1
ATOM 699 C C . ALA A 1 95 ? 12.565 1.062 -2.958 1.00 98.94 95 ALA A C 1
ATOM 701 O O . ALA A 1 95 ? 12.157 1.729 -2.005 1.00 98.94 95 ALA A O 1
ATOM 702 N N . THR A 1 96 ? 12.537 1.543 -4.205 1.00 98.94 96 THR A N 1
ATOM 703 C CA . THR A 1 96 ? 12.004 2.878 -4.515 1.00 98.94 96 THR A CA 1
ATOM 704 C C . THR A 1 96 ? 10.523 2.970 -4.160 1.00 98.94 96 THR A C 1
ATOM 706 O O . THR A 1 96 ? 10.110 3.923 -3.499 1.00 98.94 96 THR A O 1
ATOM 709 N N . GLN A 1 97 ? 9.733 1.960 -4.526 1.00 98.94 97 GLN A N 1
ATOM 710 C CA . GLN A 1 97 ? 8.307 1.920 -4.205 1.00 98.94 97 GLN A CA 1
ATOM 711 C C . GLN A 1 97 ? 8.029 1.721 -2.711 1.00 98.94 97 GLN A C 1
ATOM 713 O O . GLN A 1 97 ? 7.133 2.370 -2.178 1.00 98.94 97 GLN A O 1
ATOM 718 N N . ALA A 1 98 ? 8.837 0.934 -1.999 1.00 98.94 98 ALA A N 1
ATOM 719 C CA . ALA A 1 98 ? 8.729 0.793 -0.548 1.00 98.94 98 ALA A CA 1
ATOM 720 C C . ALA A 1 98 ? 8.980 2.126 0.170 1.00 98.94 98 ALA A C 1
ATOM 722 O O . ALA A 1 98 ? 8.197 2.521 1.032 1.00 98.94 98 ALA A O 1
ATOM 723 N N . ASN A 1 99 ? 10.031 2.860 -0.214 1.00 98.88 99 ASN A N 1
ATOM 724 C CA . ASN A 1 99 ? 10.307 4.183 0.351 1.00 98.88 99 ASN A CA 1
ATOM 725 C C . ASN A 1 99 ? 9.190 5.184 0.026 1.00 98.88 99 ASN A C 1
ATOM 727 O O . ASN A 1 99 ? 8.783 5.949 0.899 1.00 98.88 99 ASN A O 1
ATOM 731 N N . TYR A 1 100 ? 8.665 5.160 -1.205 1.00 98.94 100 TYR A N 1
ATOM 732 C CA . TYR A 1 100 ? 7.542 6.008 -1.597 1.00 98.94 100 TYR A CA 1
ATOM 733 C C . TYR A 1 100 ? 6.287 5.696 -0.778 1.00 98.94 100 TYR A C 1
ATOM 735 O O . TYR A 1 100 ? 5.641 6.609 -0.270 1.00 98.94 100 TYR A O 1
ATOM 743 N N . PHE A 1 101 ? 5.968 4.415 -0.596 1.00 98.94 101 PHE A N 1
ATOM 744 C CA . PHE A 1 101 ? 4.853 3.977 0.230 1.00 98.94 101 PHE A CA 1
ATOM 745 C C . PHE A 1 101 ? 4.992 4.451 1.676 1.00 98.94 101 PHE A C 1
ATOM 747 O O . PHE A 1 101 ? 4.080 5.102 2.182 1.00 98.94 101 PHE A O 1
ATOM 754 N N . ILE A 1 102 ? 6.138 4.200 2.311 1.00 98.75 102 ILE A N 1
ATOM 755 C CA . ILE A 1 102 ? 6.409 4.620 3.692 1.00 98.75 102 ILE A CA 1
ATOM 756 C C . ILE A 1 102 ? 6.219 6.131 3.842 1.00 98.75 102 ILE A C 1
ATOM 758 O O . ILE A 1 102 ? 5.449 6.560 4.696 1.00 98.75 102 ILE A O 1
ATOM 762 N N . ALA A 1 103 ? 6.820 6.929 2.957 1.00 98.69 103 ALA A N 1
ATOM 763 C CA . ALA A 1 103 ? 6.744 8.389 3.015 1.00 98.69 103 ALA A CA 1
ATOM 764 C C . ALA A 1 103 ? 5.320 8.962 2.851 1.00 98.69 103 ALA A C 1
ATOM 766 O O . ALA A 1 103 ? 5.089 10.120 3.189 1.00 98.69 103 ALA A O 1
ATOM 767 N N . HIS A 1 104 ? 4.366 8.175 2.344 1.00 98.75 104 HIS A N 1
ATOM 768 C CA . HIS A 1 104 ? 3.009 8.630 2.026 1.00 98.75 104 HIS A CA 1
ATOM 769 C C . HIS A 1 104 ? 1.923 7.798 2.723 1.00 98.75 104 HIS A C 1
ATOM 771 O O . HIS A 1 104 ? 0.829 7.625 2.189 1.00 98.75 104 HIS A O 1
ATOM 777 N N . GLY A 1 105 ? 2.210 7.302 3.929 1.00 98.00 105 GLY A N 1
ATOM 778 C CA . GLY A 1 105 ? 1.215 6.647 4.785 1.00 98.00 105 GLY A CA 1
ATOM 779 C C . GLY A 1 105 ? 1.388 5.140 4.945 1.00 98.00 105 GLY A C 1
ATOM 780 O O . GLY A 1 105 ? 0.512 4.495 5.516 1.00 98.00 105 GLY A O 1
ATOM 781 N N . GLY A 1 106 ? 2.497 4.580 4.462 1.00 98.31 106 GLY A N 1
ATOM 782 C CA . GLY A 1 106 ? 2.893 3.182 4.648 1.00 98.31 106 GLY A CA 1
ATOM 783 C C . GLY A 1 106 ? 3.644 2.887 5.943 1.00 98.31 106 GLY A C 1
ATOM 784 O O . GLY A 1 106 ? 4.056 1.749 6.149 1.00 98.31 106 GLY A O 1
ATOM 785 N N . GLU A 1 107 ? 3.869 3.881 6.802 1.00 96.06 107 GLU A N 1
ATOM 786 C CA . GLU A 1 107 ? 4.521 3.679 8.098 1.00 96.06 107 GLU A CA 1
ATOM 787 C C . GLU A 1 107 ? 3.752 2.685 8.978 1.00 96.06 107 GLU A C 1
ATOM 789 O O . GLU A 1 107 ? 2.525 2.583 8.926 1.00 96.06 107 GLU A O 1
ATOM 794 N N . TRP A 1 108 ? 4.487 1.972 9.827 1.00 97.25 108 TRP A N 1
ATOM 795 C CA . TRP A 1 108 ? 3.925 1.045 10.799 1.00 97.25 108 TRP A CA 1
ATOM 796 C C . TRP A 1 108 ? 4.544 1.282 12.175 1.00 97.25 108 TRP A C 1
ATOM 798 O O . TRP A 1 108 ? 5.721 1.617 12.295 1.00 97.25 108 TRP A O 1
ATOM 808 N N . SER A 1 109 ? 3.741 1.076 13.217 1.00 92.75 109 SER A N 1
ATOM 809 C CA . SER A 1 109 ? 4.208 1.018 14.599 1.00 92.75 109 SER A CA 1
ATOM 810 C C . SER A 1 109 ? 3.447 -0.062 15.365 1.00 92.75 109 SER A C 1
ATOM 812 O O . SER A 1 109 ? 2.296 -0.369 15.055 1.00 92.75 109 SER A O 1
ATOM 814 N N . ALA A 1 110 ? 4.081 -0.640 16.385 1.00 94.12 110 ALA A N 1
ATOM 815 C CA . ALA A 1 110 ? 3.499 -1.687 17.225 1.00 94.12 110 ALA A CA 1
ATOM 816 C C . ALA A 1 110 ? 2.543 -1.121 18.301 1.00 94.12 110 ALA A C 1
ATOM 818 O O . ALA A 1 110 ? 2.673 -1.417 19.486 1.00 94.12 110 ALA A O 1
ATOM 819 N N . ASP A 1 111 ? 1.584 -0.287 17.895 1.00 95.94 111 ASP A N 1
ATOM 820 C CA . ASP A 1 111 ? 0.629 0.412 18.774 1.00 95.94 111 ASP A CA 1
ATOM 821 C C . ASP A 1 111 ? -0.651 -0.397 19.085 1.00 95.94 111 ASP A C 1
ATOM 823 O O . ASP A 1 111 ? -1.544 0.073 19.794 1.00 95.94 111 ASP A O 1
ATOM 827 N N . GLY A 1 112 ? -0.770 -1.606 18.523 1.00 96.00 112 GLY A N 1
ATOM 828 C CA . GLY A 1 112 ? -1.959 -2.459 18.629 1.00 96.00 112 GLY A CA 1
ATOM 829 C C . GLY A 1 112 ? -3.169 -1.976 17.817 1.00 96.00 112 GLY A C 1
ATOM 830 O O . GLY A 1 112 ? -4.254 -2.542 17.943 1.00 96.00 112 GLY A O 1
ATOM 831 N N . LYS A 1 113 ? -3.008 -0.935 16.994 1.00 97.25 113 LYS A N 1
ATOM 832 C CA . LYS A 1 113 ? -4.063 -0.303 16.184 1.00 97.25 113 LYS A CA 1
ATOM 833 C C . LYS A 1 113 ? -3.665 -0.115 14.717 1.00 97.25 113 LYS A C 1
ATOM 835 O O . LYS A 1 113 ? -4.529 0.212 13.901 1.00 97.25 113 LYS A O 1
ATOM 840 N N . THR A 1 114 ? -2.401 -0.358 14.390 1.00 98.19 114 THR A N 1
ATOM 841 C CA . THR A 1 114 ? -1.826 -0.233 13.056 1.00 98.19 114 THR A CA 1
ATOM 842 C C . THR A 1 114 ? -1.397 -1.608 12.535 1.00 98.19 114 THR A C 1
ATOM 844 O O . THR A 1 114 ? -0.519 -2.265 13.098 1.00 98.19 114 THR A O 1
ATOM 847 N N . LEU A 1 115 ? -2.039 -2.072 11.461 1.00 98.25 115 LEU A N 1
ATOM 848 C CA . LEU A 1 115 ? -1.616 -3.257 10.712 1.00 98.25 115 LEU A CA 1
ATOM 849 C C . LEU A 1 115 ? -0.318 -2.943 9.954 1.00 98.25 115 LEU A C 1
ATOM 851 O O . LEU A 1 115 ? -0.167 -1.809 9.492 1.00 98.25 115 LEU A O 1
ATOM 855 N N . PRO A 1 116 ? 0.589 -3.920 9.760 1.00 98.12 116 PRO A N 1
ATOM 856 C CA . PRO A 1 116 ? 1.693 -3.767 8.818 1.00 98.12 116 PRO A CA 1
ATOM 857 C C . PRO A 1 116 ? 1.167 -3.348 7.445 1.00 98.12 116 PRO A C 1
ATOM 859 O O . PRO A 1 116 ? 0.099 -3.806 7.023 1.00 98.12 116 PRO A O 1
ATOM 862 N N . GLY A 1 117 ? 1.901 -2.491 6.741 1.00 98.69 117 GLY A N 1
ATOM 863 C CA . GLY A 1 117 ? 1.539 -2.097 5.384 1.00 98.69 117 GLY A CA 1
ATOM 864 C C . GLY A 1 117 ? 1.418 -3.314 4.465 1.00 98.69 117 GLY A C 1
ATOM 865 O O . GLY A 1 117 ? 2.097 -4.319 4.664 1.00 98.69 117 GLY A O 1
ATOM 866 N N . ALA A 1 118 ? 0.537 -3.245 3.474 1.00 98.88 118 ALA A N 1
ATOM 867 C CA . ALA A 1 118 ? 0.375 -4.308 2.490 1.00 98.88 118 ALA A CA 1
ATOM 868 C C . ALA A 1 118 ? 0.998 -3.921 1.143 1.00 98.88 118 ALA A C 1
ATOM 870 O O . ALA A 1 118 ? 0.829 -2.802 0.659 1.00 98.88 118 ALA A O 1
ATOM 871 N N . LEU A 1 119 ? 1.703 -4.869 0.536 1.00 98.94 119 LEU A N 1
ATOM 872 C CA . LEU A 1 119 ? 2.087 -4.847 -0.865 1.00 98.94 119 LEU A CA 1
ATOM 873 C C . LEU A 1 119 ? 0.972 -5.528 -1.664 1.00 98.94 119 LEU A C 1
ATOM 875 O O . LEU A 1 119 ? 0.825 -6.747 -1.596 1.00 98.94 119 LEU A O 1
ATOM 879 N N . ASP A 1 120 ? 0.194 -4.733 -2.388 1.00 98.88 120 ASP A N 1
ATOM 880 C CA . ASP A 1 120 ? -0.786 -5.196 -3.367 1.00 98.88 120 ASP A CA 1
ATOM 881 C C . ASP A 1 120 ? -0.056 -5.412 -4.695 1.00 98.88 120 ASP A C 1
ATOM 883 O O . ASP A 1 120 ? 0.404 -4.461 -5.334 1.00 98.88 120 ASP A O 1
ATOM 887 N N . ILE A 1 121 ? 0.151 -6.682 -5.035 1.00 98.56 121 ILE A N 1
ATOM 888 C CA . ILE A 1 121 ? 0.912 -7.102 -6.200 1.00 98.56 121 ILE A CA 1
ATOM 889 C C . ILE A 1 121 ? 0.085 -8.082 -7.032 1.00 98.56 121 ILE A C 1
ATOM 891 O O . ILE A 1 121 ? -0.026 -9.272 -6.741 1.00 98.56 121 ILE A O 1
ATOM 895 N N . GLU A 1 122 ? -0.533 -7.541 -8.073 1.00 98.44 122 GLU A N 1
ATOM 896 C CA . GLU A 1 122 ? -1.529 -8.241 -8.879 1.00 98.44 122 GLU A CA 1
ATOM 897 C C . GLU A 1 122 ? -1.409 -7.879 -10.365 1.00 98.44 122 GLU A C 1
ATOM 899 O O . GLU A 1 122 ? -0.385 -7.331 -10.802 1.00 98.44 122 GLU A O 1
ATOM 904 N N . TYR A 1 123 ? -2.405 -8.252 -11.175 1.00 98.38 123 TYR A N 1
ATOM 905 C CA . TYR A 1 123 ? -2.349 -8.066 -12.624 1.00 98.38 123 TYR A CA 1
ATOM 906 C C . TYR A 1 123 ? -2.075 -6.611 -12.981 1.00 98.38 123 TYR A C 1
ATOM 908 O O . TYR A 1 123 ? -2.599 -5.693 -12.372 1.00 98.38 123 TYR A O 1
ATOM 916 N N . ASN A 1 124 ? -1.259 -6.398 -14.011 1.00 98.12 124 ASN A N 1
ATOM 917 C CA . ASN A 1 124 ? -0.984 -5.056 -14.496 1.00 98.12 124 ASN A CA 1
ATOM 918 C C . ASN A 1 124 ? -2.208 -4.519 -15.258 1.00 98.12 124 ASN A C 1
ATOM 920 O O . ASN A 1 124 ? -2.489 -5.024 -16.349 1.00 98.12 124 ASN A O 1
ATOM 924 N N . PRO A 1 125 ? -2.898 -3.469 -14.779 1.00 97.12 125 PRO A N 1
ATOM 925 C CA . PRO A 1 125 ? -4.057 -2.931 -15.483 1.00 97.12 125 PRO A CA 1
ATOM 926 C C . PRO A 1 125 ? -3.657 -2.005 -16.649 1.00 97.12 125 PRO A C 1
ATOM 928 O O . PRO A 1 125 ? -4.525 -1.474 -17.338 1.00 97.12 125 PRO A O 1
ATOM 931 N N . TYR A 1 126 ? -2.353 -1.800 -16.885 1.00 97.44 126 TYR A N 1
ATOM 932 C CA . TYR A 1 126 ? -1.817 -0.833 -17.850 1.00 97.44 126 TYR A CA 1
ATOM 933 C C . TYR A 1 126 ? -1.036 -1.454 -19.011 1.00 97.44 126 TYR A C 1
ATOM 935 O O . TYR A 1 126 ? -0.511 -0.719 -19.848 1.00 97.44 126 TYR A O 1
ATOM 943 N N . GLY A 1 127 ? -0.905 -2.778 -19.082 1.00 95.94 127 GLY A N 1
ATOM 944 C CA . GLY A 1 127 ? -0.107 -3.382 -20.142 1.00 95.94 127 GLY A CA 1
ATOM 945 C C . GLY A 1 127 ? 0.150 -4.867 -19.965 1.00 95.94 127 GLY A C 1
ATOM 946 O O . GLY A 1 127 ? -0.762 -5.640 -19.691 1.00 95.94 127 GLY A O 1
ATOM 947 N N . ALA A 1 128 ? 1.402 -5.268 -20.188 1.00 96.56 128 ALA A N 1
ATOM 948 C CA . ALA A 1 128 ? 1.793 -6.670 -20.200 1.00 96.56 128 ALA A CA 1
ATOM 949 C C . ALA A 1 128 ? 1.463 -7.363 -18.873 1.00 96.56 128 ALA A C 1
ATOM 951 O O . ALA A 1 128 ? 1.772 -6.840 -17.795 1.00 96.56 128 ALA A O 1
ATOM 952 N N . THR A 1 129 ? 0.914 -8.576 -18.976 1.00 94.88 129 THR A N 1
ATOM 953 C CA . THR A 1 129 ? 0.811 -9.521 -17.862 1.00 94.88 129 THR A CA 1
ATOM 954 C C . THR A 1 129 ? 2.167 -9.640 -17.165 1.00 94.88 129 THR A C 1
ATOM 956 O O . THR A 1 129 ? 3.217 -9.560 -17.812 1.00 94.88 129 THR A O 1
ATOM 959 N N . CYS A 1 130 ? 2.152 -9.766 -15.836 1.00 97.31 130 CYS A N 1
ATOM 960 C CA . CYS A 1 130 ? 3.366 -9.809 -15.016 1.00 97.31 130 CYS A CA 1
ATOM 961 C C . CYS A 1 130 ? 4.301 -8.598 -15.212 1.00 97.31 130 CYS A C 1
ATOM 963 O O . CYS A 1 130 ? 5.508 -8.703 -15.001 1.00 97.31 130 CYS A O 1
ATOM 965 N N . TYR A 1 131 ? 3.764 -7.448 -15.643 1.00 98.25 131 TYR A N 1
ATOM 966 C CA . TYR A 1 131 ? 4.525 -6.219 -15.905 1.00 98.25 131 TYR A CA 1
ATOM 967 C C . TYR A 1 131 ? 5.640 -6.390 -16.957 1.00 98.25 131 TYR A C 1
ATOM 969 O O . TYR A 1 131 ? 6.587 -5.611 -16.995 1.00 98.25 131 TYR A O 1
ATOM 977 N N . GLY A 1 132 ? 5.543 -7.416 -17.817 1.00 97.94 132 GLY A N 1
ATOM 978 C CA . GLY A 1 132 ? 6.575 -7.748 -18.807 1.00 97.94 132 GLY A CA 1
ATOM 979 C C . GLY A 1 132 ? 7.847 -8.365 -18.211 1.00 97.94 132 GLY A C 1
ATOM 980 O O . GLY A 1 132 ? 8.878 -8.411 -18.880 1.00 97.94 132 GLY A O 1
ATOM 981 N N . LEU A 1 133 ? 7.795 -8.824 -16.958 1.00 97.88 133 LEU A N 1
ATOM 982 C CA . LEU A 1 133 ? 8.937 -9.378 -16.241 1.00 97.88 133 LEU A CA 1
ATOM 983 C C . LEU A 1 133 ? 8.937 -10.907 -16.227 1.00 97.88 133 LEU A C 1
ATOM 985 O O . LEU A 1 133 ? 7.903 -11.567 -16.295 1.00 97.88 133 LEU A O 1
ATOM 989 N N . SER A 1 134 ? 10.135 -11.474 -16.072 1.00 98.25 134 SER A N 1
ATOM 990 C CA . SER A 1 134 ? 10.283 -12.886 -15.720 1.00 98.25 134 SER A CA 1
ATOM 991 C C . SER A 1 134 ? 9.893 -13.125 -14.258 1.00 98.25 134 SER A C 1
ATOM 993 O O . SER A 1 134 ? 10.070 -12.244 -13.412 1.00 98.25 134 SER A O 1
ATOM 995 N N . ALA A 1 135 ? 9.480 -14.349 -13.925 1.00 98.25 135 ALA A N 1
ATOM 996 C CA . ALA A 1 135 ? 9.187 -14.731 -12.541 1.00 98.25 135 ALA A CA 1
ATOM 997 C C . ALA A 1 135 ? 10.372 -14.462 -11.589 1.00 98.25 135 ALA A C 1
ATOM 999 O O . ALA A 1 135 ? 10.188 -13.955 -10.485 1.00 98.25 135 ALA A O 1
ATOM 1000 N N . ALA A 1 136 ? 11.610 -14.730 -12.026 1.00 98.62 136 ALA A N 1
ATOM 1001 C CA . ALA A 1 136 ? 12.804 -14.462 -11.223 1.00 98.62 136 ALA A CA 1
ATOM 1002 C C . ALA A 1 136 ? 12.986 -12.960 -10.933 1.00 98.62 136 ALA A C 1
ATOM 1004 O O . ALA A 1 136 ? 13.313 -12.578 -9.807 1.00 98.62 136 ALA A O 1
ATOM 1005 N N . SER A 1 137 ? 12.726 -12.105 -11.926 1.00 98.50 137 SER A N 1
ATOM 1006 C CA . SER A 1 137 ? 12.771 -10.649 -11.767 1.00 98.50 137 SER A CA 1
ATOM 1007 C C . SER A 1 137 ? 11.692 -10.155 -10.801 1.00 98.50 137 SER A C 1
ATOM 1009 O O . SER A 1 137 ? 11.985 -9.327 -9.942 1.00 98.50 137 SER A O 1
ATOM 1011 N N . MET A 1 138 ? 10.477 -10.705 -10.878 1.00 98.56 138 MET A N 1
ATOM 1012 C CA . MET A 1 138 ? 9.384 -10.367 -9.959 1.00 98.56 138 MET A CA 1
ATOM 1013 C C . MET A 1 138 ? 9.709 -10.773 -8.521 1.00 98.56 138 MET A C 1
ATOM 1015 O O . MET A 1 138 ? 9.573 -9.964 -7.608 1.00 98.56 138 MET A O 1
ATOM 1019 N N . VAL A 1 139 ? 10.229 -11.987 -8.310 1.00 98.69 139 VAL A N 1
ATOM 1020 C CA . VAL A 1 139 ? 10.676 -12.442 -6.982 1.00 98.69 139 VAL A CA 1
ATOM 1021 C C . VAL A 1 139 ? 11.764 -11.525 -6.426 1.00 98.69 139 VAL A C 1
ATOM 1023 O O . VAL A 1 139 ? 11.729 -11.177 -5.244 1.00 98.69 139 VAL A O 1
ATOM 1026 N N . SER A 1 140 ? 12.726 -11.112 -7.257 1.00 98.81 140 SER A N 1
ATOM 1027 C CA . SER A 1 140 ? 13.760 -10.159 -6.844 1.00 98.81 140 SER A CA 1
ATOM 1028 C C . SER A 1 140 ? 13.154 -8.817 -6.432 1.00 98.81 140 SER A C 1
ATOM 1030 O O . SER A 1 140 ? 13.549 -8.258 -5.412 1.00 98.81 140 SER A O 1
ATOM 1032 N N . TRP A 1 141 ? 12.174 -8.324 -7.188 1.00 98.81 141 TRP A N 1
ATOM 1033 C CA . TRP A 1 141 ? 11.490 -7.065 -6.909 1.00 98.81 141 TRP A CA 1
ATOM 1034 C C . TRP A 1 141 ? 10.696 -7.115 -5.597 1.00 98.81 141 TRP A C 1
ATOM 1036 O O . TRP A 1 141 ?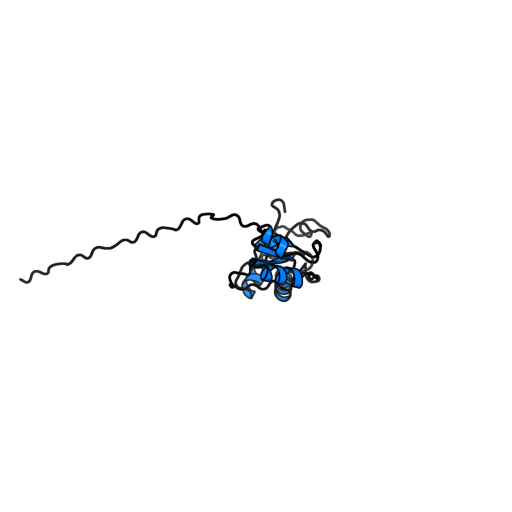 10.831 -6.227 -4.757 1.00 98.81 141 TRP A O 1
ATOM 1046 N N . VAL A 1 142 ? 9.928 -8.188 -5.371 1.00 98.88 142 VAL A N 1
ATOM 1047 C CA . VAL A 1 142 ? 9.145 -8.391 -4.138 1.00 98.88 142 VAL A CA 1
ATOM 1048 C C . VAL A 1 142 ? 10.058 -8.451 -2.919 1.00 98.88 142 VAL A C 1
ATOM 1050 O O . VAL A 1 142 ? 9.766 -7.827 -1.897 1.00 98.88 142 VAL A O 1
ATOM 1053 N N . LYS A 1 143 ? 11.187 -9.163 -3.020 1.00 98.88 143 LYS A N 1
ATOM 1054 C CA . LYS A 1 143 ? 12.197 -9.216 -1.953 1.00 98.88 143 LYS A CA 1
ATOM 1055 C C . LYS A 1 143 ? 12.791 -7.841 -1.668 1.00 98.88 143 LYS A C 1
ATOM 1057 O O . LYS A 1 143 ? 12.914 -7.477 -0.504 1.00 98.88 143 LYS A O 1
ATOM 1062 N N . ASP A 1 144 ? 13.128 -7.082 -2.705 1.00 98.94 144 ASP A N 1
ATOM 1063 C CA . ASP A 1 144 ? 13.683 -5.734 -2.570 1.00 98.94 144 ASP A CA 1
ATOM 1064 C C . ASP A 1 144 ? 12.704 -4.784 -1.855 1.00 98.94 144 ASP A C 1
ATOM 1066 O O . ASP A 1 144 ? 13.072 -4.128 -0.876 1.00 98.94 144 ASP A O 1
ATOM 1070 N N . PHE A 1 145 ? 11.424 -4.796 -2.252 1.00 98.94 145 PHE A N 1
ATOM 1071 C CA . PHE A 1 145 ? 10.363 -4.047 -1.572 1.00 98.94 145 PHE A CA 1
ATOM 1072 C C . PHE A 1 145 ? 10.227 -4.476 -0.106 1.00 98.94 145 PHE A C 1
ATOM 1074 O O . PHE A 1 145 ? 10.268 -3.645 0.801 1.00 98.94 145 PHE A O 1
ATOM 1081 N N . SER A 1 146 ? 10.096 -5.783 0.135 1.00 98.88 146 SER A N 1
ATOM 1082 C CA . SER A 1 146 ? 9.795 -6.345 1.457 1.00 98.88 146 SER A CA 1
ATOM 1083 C C . SER A 1 146 ? 10.932 -6.122 2.451 1.00 98.88 146 SER A C 1
ATOM 1085 O O . SER A 1 146 ? 10.686 -5.730 3.590 1.00 98.88 146 SER A O 1
ATOM 1087 N N . ASN A 1 147 ? 12.181 -6.309 2.015 1.00 98.88 147 ASN A N 1
ATOM 1088 C CA . ASN A 1 147 ? 13.367 -6.074 2.836 1.00 98.88 147 ASN A CA 1
ATOM 1089 C C . ASN A 1 147 ? 13.551 -4.586 3.134 1.00 98.88 147 ASN A C 1
ATOM 1091 O O . ASN A 1 147 ? 13.859 -4.224 4.269 1.00 98.88 147 ASN A O 1
ATOM 1095 N N . THR A 1 148 ? 13.325 -3.717 2.144 1.00 98.88 148 THR A N 1
ATOM 1096 C CA . THR A 1 148 ? 13.369 -2.266 2.354 1.00 98.88 148 THR A CA 1
ATOM 1097 C C . THR A 1 148 ? 12.308 -1.844 3.365 1.00 98.88 148 THR A C 1
ATOM 1099 O O . THR A 1 148 ? 12.640 -1.173 4.342 1.00 98.88 148 THR A O 1
ATOM 1102 N N . TYR A 1 149 ? 11.064 -2.301 3.195 1.00 98.88 149 TYR A N 1
ATOM 1103 C CA . TYR A 1 149 ? 9.966 -2.009 4.114 1.00 98.88 149 TYR A CA 1
ATOM 1104 C C . TYR A 1 149 ? 10.270 -2.480 5.542 1.00 98.88 149 TYR A C 1
ATOM 1106 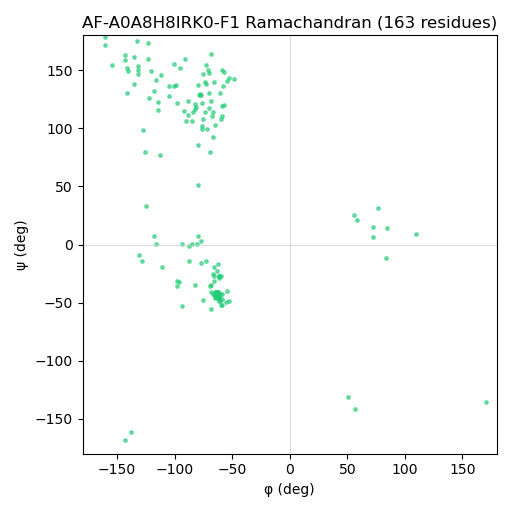O O . TYR A 1 149 ? 10.158 -1.704 6.495 1.00 98.88 149 TYR A O 1
ATOM 1114 N N . HIS A 1 150 ? 10.755 -3.716 5.680 1.00 98.56 150 HIS A N 1
ATOM 1115 C CA . HIS A 1 150 ? 11.159 -4.281 6.964 1.00 98.56 150 HIS A CA 1
ATOM 1116 C C . HIS A 1 150 ? 12.296 -3.500 7.620 1.00 98.56 150 HIS A C 1
ATOM 1118 O O . HIS A 1 150 ? 12.199 -3.164 8.797 1.00 98.56 150 HIS A O 1
ATOM 1124 N N . SER A 1 151 ? 13.333 -3.129 6.864 1.00 98.56 151 SER A N 1
ATOM 1125 C CA . SER A 1 151 ? 14.465 -2.364 7.402 1.00 98.56 151 SER A CA 1
ATOM 1126 C C . SER A 1 151 ? 14.065 -0.994 7.963 1.00 98.56 151 SER A C 1
ATOM 1128 O O . SER A 1 151 ? 14.743 -0.466 8.841 1.00 98.56 151 SER A O 1
ATOM 1130 N N . LYS A 1 152 ? 12.973 -0.409 7.453 1.00 98.19 152 LYS A N 1
ATOM 1131 C CA . LYS A 1 152 ? 12.512 0.938 7.808 1.00 98.19 152 LYS A CA 1
ATOM 1132 C C . LYS A 1 152 ? 11.444 0.951 8.892 1.00 98.19 152 LYS A C 1
ATOM 1134 O O . LYS A 1 152 ? 11.389 1.903 9.660 1.00 98.19 152 LYS A O 1
ATOM 1139 N N . THR A 1 153 ? 10.600 -0.075 8.945 1.00 97.25 153 THR A N 1
ATOM 1140 C CA . THR A 1 153 ? 9.445 -0.118 9.855 1.00 97.25 153 THR A CA 1
ATOM 1141 C C . THR A 1 153 ? 9.599 -1.154 10.968 1.00 97.25 153 THR A C 1
ATOM 1143 O O . THR A 1 153 ? 8.917 -1.075 11.982 1.00 97.25 153 THR A O 1
ATOM 1146 N N . GLY A 1 154 ? 10.489 -2.135 10.803 1.00 96.12 154 GLY A N 1
ATOM 1147 C CA . GLY A 1 154 ? 10.638 -3.282 11.700 1.00 96.12 154 GLY A CA 1
ATOM 1148 C C . GLY A 1 154 ? 9.660 -4.431 11.421 1.00 96.12 154 GLY A C 1
ATOM 1149 O O . GLY A 1 154 ? 9.869 -5.531 11.929 1.00 96.12 154 GLY A O 1
ATOM 1150 N N . GLY A 1 155 ? 8.636 -4.234 10.582 1.00 94.38 155 GLY A N 1
ATOM 1151 C CA . GLY A 1 155 ? 7.670 -5.263 10.182 1.00 94.38 155 GLY A CA 1
ATOM 1152 C C . GLY A 1 155 ? 7.805 -5.633 8.706 1.00 94.38 155 GLY A C 1
ATOM 1153 O O . GLY A 1 155 ? 8.126 -4.782 7.887 1.00 94.38 155 GLY A O 1
ATOM 1154 N N . TYR A 1 156 ? 7.575 -6.895 8.342 1.00 98.31 156 TYR A N 1
ATOM 1155 C CA . TYR A 1 156 ? 7.406 -7.247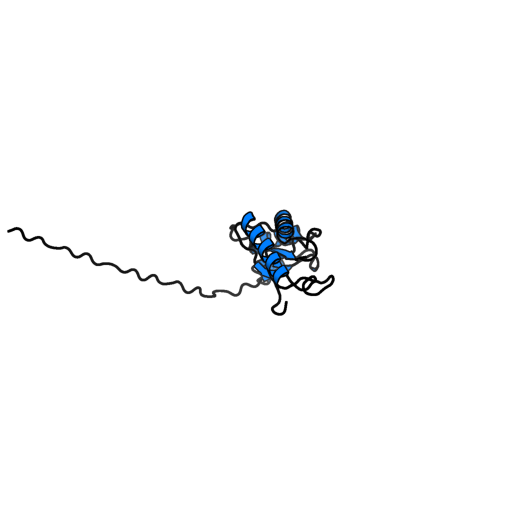 6.926 1.00 98.31 156 TYR A CA 1
ATOM 1156 C C . TYR A 1 156 ? 6.020 -6.815 6.440 1.00 98.31 156 TYR A C 1
ATOM 1158 O O . TYR A 1 156 ? 5.069 -6.867 7.228 1.00 98.31 156 TYR A O 1
ATOM 1166 N N . PRO A 1 157 ? 5.881 -6.408 5.166 1.00 98.56 157 PRO A N 1
ATOM 1167 C CA . PRO A 1 157 ? 4.574 -6.089 4.633 1.00 98.56 157 PRO A CA 1
ATOM 1168 C C . PRO A 1 157 ? 3.738 -7.362 4.452 1.00 9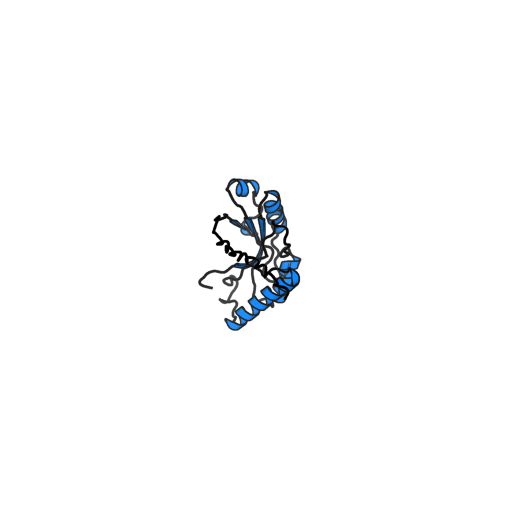8.56 157 PRO A C 1
ATOM 1170 O O . PRO A 1 157 ? 4.268 -8.437 4.157 1.00 98.56 157 PRO A O 1
ATOM 1173 N N . THR A 1 158 ? 2.420 -7.234 4.575 1.00 98.69 158 THR A N 1
ATOM 1174 C CA . THR A 1 158 ? 1.486 -8.258 4.087 1.00 98.69 158 THR A CA 1
ATOM 1175 C C . THR A 1 158 ? 1.577 -8.314 2.562 1.00 98.69 158 THR A C 1
ATOM 1177 O O . THR A 1 158 ? 1.649 -7.268 1.926 1.00 98.69 158 THR A O 1
ATOM 1180 N N . ILE A 1 159 ? 1.542 -9.500 1.956 1.00 98.69 159 ILE A N 1
ATOM 1181 C CA . ILE A 1 159 ? 1.415 -9.631 0.497 1.00 98.69 159 ILE A CA 1
ATOM 1182 C C . ILE A 1 159 ? -0.053 -9.891 0.169 1.00 98.69 159 ILE A C 1
ATOM 1184 O O . ILE A 1 159 ? -0.632 -10.862 0.656 1.00 98.69 159 ILE A O 1
ATOM 1188 N N . TYR A 1 160 ? -0.638 -9.022 -0.649 1.00 98.69 160 TYR A N 1
ATOM 1189 C CA . TYR A 1 160 ? -1.933 -9.234 -1.278 1.00 98.69 160 TYR A CA 1
ATOM 1190 C C . TYR A 1 160 ? -1.710 -9.589 -2.747 1.00 98.69 160 TYR A C 1
ATOM 1192 O O . TYR A 1 160 ? -0.995 -8.887 -3.459 1.00 98.69 160 TYR A O 1
ATOM 1200 N N . THR A 1 161 ? -2.310 -10.694 -3.176 1.00 98.56 161 THR A N 1
ATOM 1201 C CA . THR A 1 161 ? -2.331 -11.141 -4.568 1.00 98.56 161 THR A CA 1
ATOM 1202 C C . THR A 1 161 ? -3.470 -12.145 -4.771 1.00 98.56 161 THR A C 1
ATOM 1204 O O . THR A 1 161 ? -4.099 -12.586 -3.801 1.00 98.56 161 THR A O 1
ATOM 1207 N N . THR A 1 162 ? -3.742 -12.519 -6.019 1.00 97.62 162 THR A N 1
ATOM 1208 C CA . THR A 1 162 ? -4.677 -13.610 -6.336 1.00 97.62 162 THR A CA 1
ATOM 1209 C C . THR A 1 162 ? -3.928 -14.936 -6.438 1.00 97.62 162 THR A C 1
ATOM 1211 O O . THR A 1 162 ? -2.723 -14.954 -6.629 1.00 97.62 162 THR A O 1
ATOM 1214 N N . THR A 1 163 ? -4.622 -16.069 -6.311 1.00 96.94 163 THR A N 1
ATOM 1215 C CA . THR A 1 163 ? -3.969 -17.388 -6.417 1.00 96.94 163 THR A CA 1
ATOM 1216 C C . THR A 1 163 ? -3.425 -17.688 -7.818 1.00 96.94 163 THR A C 1
ATOM 1218 O O . THR A 1 163 ? -2.527 -18.514 -7.939 1.00 96.94 163 THR A O 1
ATOM 1221 N N . ASP A 1 164 ? -3.997 -17.075 -8.856 1.00 96.81 164 ASP A N 1
ATOM 1222 C CA . ASP A 1 164 ? -3.603 -17.310 -10.251 1.00 96.81 164 ASP A CA 1
ATOM 1223 C C . ASP A 1 164 ? -2.375 -16.494 -10.674 1.00 96.81 164 ASP A C 1
ATOM 1225 O O . ASP A 1 164 ? -1.566 -16.983 -11.460 1.00 96.81 164 ASP A O 1
ATOM 1229 N N . TRP A 1 165 ? -2.249 -15.271 -10.151 1.00 94.88 165 TRP A N 1
ATOM 1230 C CA . TRP A 1 165 ? -1.161 -14.345 -10.472 1.00 94.88 165 TRP A CA 1
ATOM 1231 C C . TRP A 1 165 ? 0.185 -14.795 -9.884 1.00 94.88 165 TRP A C 1
ATOM 1233 O O . TRP A 1 165 ? 1.194 -14.733 -10.627 1.00 94.88 165 TRP A O 1
#